Protein AF-A0A1Q7BBX5-F1 (afdb_monomer_lite)

Foldseek 3Di:
DDDQKDWDPDCVQKADPDPFKIKTKMKGFDQFDADPVQRDTDGDGDIDIDIFIWGQDPNDIDGPPDPPPPVCPLVNVLVVLVVCLVVDPDPVVNVSSVVSSVVSVVSD

Sequence (108 aa):
MTQGFVVAEQYRQWEVIDRLEVVIPVTFQVIGSVYLETPRFVREAATEEVRFRVKAVKNRWRIVEPMLPPHVGQQRMVNFVRESWVKETDPAKRDSLGALQDELRKAK

Radius of gyration: 17.54 Å; chains: 1; bounding box: 44×26×42 Å

Secondary structure (DSSP, 8-state):
---SEEE---GGGSEEEETTEEEEEEEEEEEEEEETTTTEEEEEEEEEEEEEEEEEETTEEEEEE--------HHHHHHHHHHHHHH---HHHHHHHHHHHHHHHH--

pLDDT: mean 75.12, std 9.66, range [38.25, 89.06]

Structure (mmCIF, N/CA/C/O backbone):
data_AF-A0A1Q7BBX5-F1
#
_entry.id   AF-A0A1Q7BBX5-F1
#
loop_
_atom_site.group_PDB
_atom_site.id
_atom_site.type_symbol
_atom_site.label_atom_id
_atom_site.label_alt_id
_atom_site.label_comp_id
_atom_site.label_asym_id
_atom_site.label_entity_id
_atom_site.label_seq_id
_atom_site.pdbx_PDB_ins_code
_atom_site.Cartn_x
_atom_site.Cartn_y
_atom_site.Cartn_z
_atom_site.occupancy
_atom_site.B_iso_or_equiv
_atom_site.auth_seq_id
_atom_site.auth_comp_id
_atom_site.auth_asym_id
_atom_site.auth_atom_id
_atom_site.pdbx_PDB_model_num
ATOM 1 N N . MET A 1 1 ? -16.155 0.411 -11.812 1.00 38.25 1 MET A N 1
ATOM 2 C CA . MET A 1 1 ? -14.986 0.855 -11.026 1.00 38.25 1 MET A CA 1
ATOM 3 C C . MET A 1 1 ? -14.795 -0.153 -9.909 1.00 38.25 1 MET A C 1
ATOM 5 O O . MET A 1 1 ? -15.444 -0.038 -8.881 1.00 38.25 1 MET A O 1
ATOM 9 N N . THR A 1 2 ? -14.021 -1.205 -10.144 1.00 46.91 2 THR A N 1
ATOM 10 C CA . THR A 1 2 ? -13.719 -2.211 -9.120 1.00 46.91 2 THR A CA 1
ATOM 11 C C . THR A 1 2 ? -12.599 -1.633 -8.262 1.00 46.91 2 THR A C 1
ATOM 13 O O . THR A 1 2 ? -11.507 -1.389 -8.771 1.00 46.91 2 THR A O 1
ATOM 16 N N . GLN A 1 3 ? -12.880 -1.296 -7.002 1.00 58.03 3 GLN A N 1
ATOM 17 C CA . GLN A 1 3 ? -11.819 -0.936 -6.061 1.00 58.03 3 GLN A CA 1
ATOM 18 C C . GLN A 1 3 ? -10.882 -2.147 -5.950 1.00 58.03 3 GLN A C 1
ATOM 20 O O . GLN A 1 3 ? -11.346 -3.252 -5.693 1.00 58.03 3 GLN A O 1
ATOM 25 N N . GLY A 1 4 ? -9.579 -1.960 -6.183 1.00 63.56 4 GLY A N 1
ATOM 26 C CA . GLY A 1 4 ? -8.561 -3.024 -6.115 1.00 63.56 4 GLY A CA 1
ATOM 27 C C . GLY A 1 4 ? -8.273 -3.525 -4.693 1.00 63.56 4 GLY A C 1
ATOM 28 O O . GLY A 1 4 ? -7.171 -3.980 -4.403 1.00 63.56 4 GLY A O 1
ATOM 29 N N . PHE A 1 5 ? -9.230 -3.373 -3.781 1.00 68.44 5 PHE A N 1
ATOM 30 C CA . PHE A 1 5 ? -9.169 -3.818 -2.400 1.00 68.44 5 PHE A CA 1
ATOM 31 C C . PHE A 1 5 ? -10.588 -4.018 -1.856 1.00 68.44 5 PHE A C 1
ATOM 33 O O . PHE A 1 5 ? -11.540 -3.387 -2.318 1.00 68.44 5 PHE A O 1
ATOM 40 N N . VAL A 1 6 ? -10.711 -4.881 -0.854 1.00 75.00 6 VAL A N 1
ATOM 41 C CA . VAL A 1 6 ? -11.941 -5.187 -0.127 1.00 75.00 6 VAL A CA 1
ATOM 42 C C . VAL A 1 6 ? -11.659 -5.019 1.360 1.00 75.00 6 VAL A C 1
ATOM 44 O O . VAL A 1 6 ? -10.768 -5.662 1.914 1.00 75.00 6 VAL A O 1
ATOM 47 N N . VAL A 1 7 ? -12.412 -4.138 2.012 1.00 73.94 7 VAL A N 1
ATOM 48 C CA . VAL A 1 7 ? -12.408 -4.016 3.473 1.00 73.94 7 VAL A CA 1
ATOM 49 C C . VAL A 1 7 ? -13.424 -5.010 4.016 1.00 73.94 7 VAL A C 1
ATOM 51 O O . VAL A 1 7 ? -14.545 -5.072 3.516 1.00 73.94 7 VAL A O 1
ATOM 54 N N . ALA A 1 8 ? -13.054 -5.780 5.036 1.00 73.38 8 ALA A N 1
ATOM 55 C CA . ALA A 1 8 ? -14.004 -6.648 5.716 1.00 73.38 8 ALA A CA 1
ATOM 56 C C . ALA A 1 8 ? -15.133 -5.807 6.340 1.00 73.38 8 ALA A C 1
ATOM 58 O O . ALA A 1 8 ? -14.919 -5.123 7.337 1.00 73.38 8 ALA A O 1
ATOM 59 N N . GLU A 1 9 ? -16.337 -5.835 5.764 1.00 65.50 9 GLU A N 1
ATOM 60 C CA . GLU A 1 9 ? -17.490 -5.071 6.276 1.00 65.50 9 GLU A CA 1
ATOM 61 C C . GLU A 1 9 ? -18.082 -5.681 7.552 1.00 65.50 9 GLU A C 1
ATOM 63 O O . GLU A 1 9 ? -18.773 -5.022 8.329 1.00 65.50 9 GLU A O 1
ATOM 68 N N . GLN A 1 10 ? -17.819 -6.965 7.787 1.00 71.50 10 GLN A N 1
ATOM 69 C CA . GLN A 1 10 ? -18.352 -7.683 8.931 1.00 71.50 10 GLN A CA 1
ATOM 70 C C . GLN A 1 10 ? -17.490 -7.380 10.155 1.00 71.50 10 GLN A C 1
ATOM 72 O O . GLN A 1 10 ? -16.398 -7.921 10.306 1.00 71.50 10 GLN A O 1
ATOM 77 N N . TYR A 1 11 ? -18.024 -6.588 11.087 1.00 60.34 11 TYR A N 1
ATOM 78 C CA . TYR A 1 11 ? -17.360 -6.229 12.351 1.00 60.34 11 TYR A CA 1
ATOM 79 C C . TYR A 1 11 ? -16.863 -7.430 13.179 1.00 60.34 11 TYR A C 1
ATOM 81 O O . TYR A 1 11 ? -16.008 -7.268 14.038 1.00 60.34 11 TYR A O 1
ATOM 89 N N . ARG A 1 12 ? -17.372 -8.645 12.927 1.00 63.00 12 ARG A N 1
ATOM 90 C CA . ARG A 1 12 ? -16.893 -9.891 13.559 1.00 63.00 12 ARG A CA 1
ATOM 91 C C . ARG A 1 12 ? -15.486 -10.303 13.125 1.00 63.00 12 ARG A C 1
ATOM 93 O O . ARG A 1 12 ? -14.865 -11.110 13.801 1.00 63.00 12 ARG A O 1
ATOM 100 N N . GLN A 1 13 ? -15.018 -9.791 11.992 1.00 68.38 13 GLN A N 1
ATOM 101 C CA . GLN A 1 13 ? -13.672 -10.029 11.476 1.00 68.38 13 GLN A CA 1
ATOM 102 C C . GLN A 1 13 ? -12.677 -8.984 11.999 1.00 68.38 13 GLN A C 1
ATOM 104 O O . GLN A 1 13 ? -11.484 -9.095 11.737 1.00 68.38 13 GLN A O 1
ATOM 109 N N . TRP A 1 14 ? -13.159 -7.963 12.718 1.00 82.25 14 TRP A N 1
ATOM 110 C CA . TRP A 1 14 ? -12.320 -6.933 13.315 1.00 82.25 14 TRP A CA 1
ATOM 111 C C . TRP A 1 14 ? -11.919 -7.367 14.716 1.00 82.25 14 TRP A C 1
ATOM 113 O O . TRP A 1 14 ? -12.746 -7.820 15.508 1.00 82.25 14 TRP A O 1
ATOM 123 N N . GLU A 1 15 ? -10.647 -7.190 15.036 1.00 83.69 15 GLU A N 1
ATOM 124 C CA . GLU A 1 15 ? -10.148 -7.433 16.381 1.00 83.69 15 GLU A CA 1
ATOM 125 C C . GLU A 1 15 ? -10.238 -6.124 17.167 1.00 83.69 15 GLU A C 1
ATOM 127 O O . GLU A 1 15 ? -9.550 -5.147 16.865 1.00 83.69 15 GLU A O 1
ATOM 132 N N . VAL A 1 16 ? -11.135 -6.071 18.150 1.00 84.44 16 VAL A N 1
ATOM 133 C CA . VAL A 1 16 ? -11.297 -4.895 19.013 1.00 84.44 16 VAL A CA 1
ATOM 134 C C . VAL A 1 16 ? -10.305 -5.005 20.164 1.00 84.44 16 VAL A C 1
ATOM 136 O O . VAL A 1 16 ? -10.469 -5.857 21.035 1.00 84.44 16 VAL A O 1
ATOM 139 N N . ILE A 1 17 ? -9.291 -4.140 20.168 1.00 84.69 17 ILE A N 1
ATOM 140 C CA . ILE A 1 17 ? -8.289 -4.086 21.240 1.00 84.69 17 ILE A CA 1
ATOM 141 C C . ILE A 1 17 ? -8.874 -3.323 22.432 1.00 84.69 17 ILE A C 1
ATOM 143 O O . ILE A 1 17 ? -8.870 -3.817 23.558 1.00 84.69 17 ILE A O 1
ATOM 147 N N . ASP A 1 18 ? -9.421 -2.129 22.184 1.00 85.56 18 ASP A N 1
ATOM 148 C CA . ASP A 1 18 ? -10.148 -1.340 23.178 1.00 85.56 18 ASP A CA 1
ATOM 149 C C . ASP A 1 18 ? -11.182 -0.403 22.515 1.00 85.56 18 ASP A C 1
ATOM 151 O O . ASP A 1 18 ? -11.458 -0.478 21.319 1.00 85.56 18 ASP A O 1
ATOM 155 N N . ARG A 1 19 ? -11.805 0.493 23.292 1.00 84.38 19 ARG A N 1
ATOM 156 C CA . ARG A 1 19 ? -12.844 1.419 22.789 1.00 84.38 19 ARG A CA 1
ATOM 157 C C . ARG A 1 19 ? -12.332 2.445 21.766 1.00 84.38 19 ARG A C 1
ATOM 159 O O . ARG A 1 19 ? -13.139 3.076 21.089 1.00 84.38 19 ARG A O 1
ATOM 166 N N . LEU A 1 20 ? -11.025 2.662 21.703 1.00 87.12 20 LEU A N 1
ATOM 167 C CA . LEU A 1 20 ? -10.334 3.641 20.870 1.00 87.12 20 LEU A CA 1
ATOM 168 C C . LEU A 1 20 ? -9.310 2.982 19.936 1.00 87.12 20 LEU A C 1
ATOM 170 O O . LEU A 1 20 ? -8.549 3.702 19.289 1.00 87.12 20 LEU A O 1
ATOM 174 N N . GLU A 1 21 ? -9.283 1.651 19.851 1.00 88.62 21 GLU A N 1
ATOM 175 C CA . GLU A 1 21 ? -8.273 0.906 19.114 1.00 88.62 21 GLU A CA 1
ATOM 176 C C . GLU A 1 21 ? -8.831 -0.396 18.523 1.00 88.62 21 GLU A C 1
ATOM 178 O O . GLU A 1 21 ? -9.404 -1.231 19.225 1.00 88.62 21 GLU A O 1
ATOM 183 N N . VAL A 1 22 ? -8.654 -0.577 17.214 1.00 89.06 22 VAL A N 1
ATOM 184 C CA . VAL A 1 22 ? -9.208 -1.708 16.459 1.00 89.06 22 VAL A CA 1
ATOM 185 C C . VAL A 1 22 ? -8.244 -2.161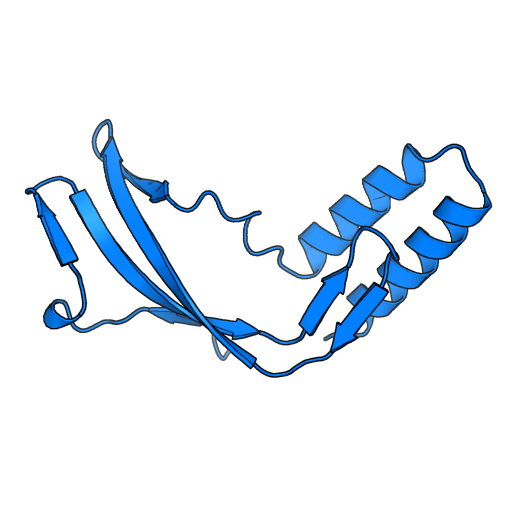 15.370 1.00 89.06 22 VAL A C 1
ATOM 187 O O . VAL A 1 22 ? -7.538 -1.340 14.784 1.00 89.06 22 VAL A O 1
ATOM 190 N N . VAL A 1 23 ? -8.228 -3.457 15.073 1.00 87.38 23 VAL A N 1
ATOM 191 C CA . VAL A 1 23 ? -7.519 -4.033 13.929 1.00 87.38 23 VAL A CA 1
ATOM 192 C C . VAL A 1 23 ? -8.528 -4.430 12.857 1.00 87.38 23 VAL A C 1
ATOM 194 O O . VAL A 1 23 ? -9.437 -5.222 13.102 1.00 87.38 23 VAL A O 1
ATOM 197 N N . ILE A 1 24 ? -8.356 -3.872 11.662 1.00 84.62 24 ILE A N 1
ATOM 198 C CA . ILE A 1 24 ? -9.243 -4.050 10.513 1.00 84.62 24 ILE A CA 1
ATOM 199 C C . ILE A 1 24 ? -8.490 -4.835 9.432 1.00 84.62 24 ILE A C 1
ATOM 201 O O . ILE A 1 24 ? -7.494 -4.323 8.909 1.00 84.62 24 ILE A O 1
ATOM 205 N N . PRO A 1 25 ? -8.928 -6.052 9.067 1.00 84.88 25 PRO A N 1
ATOM 206 C CA . PRO A 1 25 ? -8.359 -6.760 7.930 1.00 84.88 25 PRO A CA 1
ATOM 207 C C . PRO A 1 25 ? -8.844 -6.137 6.615 1.00 84.88 25 PRO A C 1
ATOM 209 O O . PRO A 1 25 ? -10.039 -5.897 6.408 1.00 84.88 25 PRO A O 1
ATOM 212 N N . VAL A 1 26 ? -7.899 -5.875 5.717 1.00 82.25 26 VAL A N 1
ATOM 213 C CA . VAL A 1 26 ? -8.148 -5.363 4.368 1.00 82.25 26 VAL A CA 1
ATOM 214 C C . VAL A 1 26 ? -7.440 -6.270 3.377 1.00 82.25 26 VAL A C 1
ATOM 216 O O . VAL A 1 26 ? -6.246 -6.522 3.490 1.00 82.25 26 VAL A O 1
ATOM 219 N N . THR A 1 27 ? -8.189 -6.762 2.400 1.00 83.38 27 THR A N 1
ATOM 220 C CA . THR A 1 27 ? -7.684 -7.637 1.345 1.00 83.38 27 THR A CA 1
ATOM 221 C C . THR A 1 27 ? -7.397 -6.815 0.093 1.00 83.38 27 THR A C 1
ATOM 223 O O . THR A 1 27 ? -8.296 -6.159 -0.426 1.00 83.38 27 THR A O 1
ATOM 226 N N . PHE A 1 28 ? -6.173 -6.848 -0.419 1.00 80.44 28 PHE A N 1
ATOM 227 C CA . PHE A 1 28 ? -5.766 -6.156 -1.641 1.00 80.44 28 PHE A CA 1
ATOM 228 C C . PHE A 1 28 ? -5.684 -7.116 -2.819 1.00 80.44 28 PHE A C 1
ATOM 230 O O . PHE A 1 28 ? -5.238 -8.254 -2.677 1.00 80.44 28 PHE A O 1
ATOM 237 N N . GLN A 1 29 ? -6.066 -6.624 -3.996 1.00 79.94 29 GLN A N 1
ATOM 238 C CA . GLN A 1 29 ? -5.713 -7.244 -5.266 1.00 79.94 29 GLN A CA 1
ATOM 239 C C . GLN A 1 29 ? -4.373 -6.664 -5.718 1.00 79.94 29 GLN A C 1
ATOM 241 O O . GLN A 1 29 ? -4.285 -5.510 -6.144 1.00 79.94 29 GLN A O 1
ATOM 246 N N . VAL A 1 30 ? -3.322 -7.462 -5.586 1.00 79.88 30 VAL A N 1
ATOM 247 C CA . VAL A 1 30 ? -1.963 -7.109 -5.982 1.00 79.88 30 VAL A CA 1
ATOM 248 C C . VAL A 1 30 ? -1.781 -7.476 -7.451 1.00 79.88 30 VAL A C 1
ATOM 250 O O . VAL A 1 30 ? -2.088 -8.589 -7.866 1.00 79.88 30 VAL A O 1
ATOM 253 N N . ILE A 1 31 ? -1.309 -6.516 -8.248 1.00 75.94 31 ILE A N 1
ATOM 254 C CA . ILE A 1 31 ? -1.048 -6.689 -9.690 1.00 75.94 31 ILE A CA 1
ATOM 255 C C . ILE A 1 31 ? 0.426 -7.005 -9.996 1.00 75.94 31 ILE A C 1
ATOM 257 O O . ILE A 1 31 ? 0.779 -7.331 -11.133 1.00 75.94 31 ILE A O 1
ATOM 261 N N . GLY A 1 32 ? 1.296 -6.861 -8.998 1.00 78.38 32 GLY A N 1
ATOM 262 C CA . GLY A 1 32 ? 2.720 -7.143 -9.088 1.00 78.38 32 GLY A CA 1
ATOM 263 C C . GLY A 1 32 ? 3.538 -6.474 -7.991 1.00 78.38 32 GLY A C 1
ATOM 264 O O . GLY A 1 32 ? 3.028 -5.660 -7.219 1.00 78.38 32 GLY A O 1
ATOM 265 N N . SER A 1 33 ? 4.827 -6.796 -7.978 1.00 76.31 33 SER A N 1
ATOM 266 C CA . SER A 1 33 ? 5.800 -6.387 -6.965 1.00 76.31 33 SER A CA 1
ATOM 267 C C . SER A 1 33 ? 6.917 -5.555 -7.592 1.00 76.31 33 SER A C 1
ATOM 269 O O . SER A 1 33 ? 7.364 -5.828 -8.707 1.00 76.31 33 SER A O 1
ATOM 271 N N . VAL A 1 34 ? 7.384 -4.531 -6.874 1.00 72.06 34 VAL A N 1
ATOM 272 C CA . VAL A 1 34 ? 8.542 -3.718 -7.277 1.00 72.06 34 VAL A CA 1
ATOM 273 C C . VAL A 1 34 ? 9.751 -4.129 -6.446 1.00 72.06 34 VAL A C 1
ATOM 275 O O . VAL A 1 34 ? 9.735 -4.003 -5.224 1.00 72.06 34 VAL A O 1
ATOM 278 N N . TYR A 1 35 ? 10.821 -4.550 -7.114 1.00 74.06 35 TYR A N 1
ATOM 279 C CA . TYR A 1 35 ? 12.110 -4.833 -6.492 1.00 74.06 35 TYR A CA 1
ATOM 280 C C . TYR A 1 35 ? 13.027 -3.624 -6.670 1.00 74.06 35 TYR A C 1
ATOM 282 O O . TYR A 1 35 ? 13.572 -3.398 -7.750 1.00 74.06 35 TYR A O 1
ATOM 290 N N . LEU A 1 36 ? 13.183 -2.833 -5.605 1.00 63.78 36 LEU A N 1
ATOM 291 C CA . LEU A 1 36 ? 13.985 -1.601 -5.619 1.00 63.78 36 LEU A CA 1
ATOM 292 C C . LEU A 1 36 ? 15.493 -1.860 -5.758 1.00 63.78 36 LEU A C 1
ATOM 294 O O . LEU A 1 36 ? 16.213 -0.989 -6.231 1.00 63.78 36 LEU A O 1
ATOM 298 N N . GLU A 1 37 ? 15.966 -3.045 -5.368 1.00 69.00 37 GLU A N 1
ATOM 299 C CA . GLU A 1 37 ? 17.374 -3.445 -5.500 1.00 69.00 37 GLU A CA 1
ATOM 300 C C . GLU A 1 37 ? 17.775 -3.714 -6.958 1.00 69.00 37 GLU A C 1
ATOM 302 O O . GLU A 1 37 ? 18.923 -3.500 -7.340 1.00 69.00 37 GLU A O 1
ATOM 307 N N . THR A 1 38 ? 16.823 -4.167 -7.781 1.00 67.62 38 THR A N 1
ATOM 308 C CA . THR A 1 38 ? 17.030 -4.540 -9.194 1.00 67.62 38 THR A CA 1
ATOM 309 C C . THR A 1 38 ? 16.195 -3.694 -10.165 1.00 67.62 38 THR A C 1
ATOM 311 O O . THR A 1 38 ? 15.975 -4.108 -11.301 1.00 67.62 38 THR A O 1
ATOM 314 N N . PRO A 1 39 ? 15.820 -2.470 -9.750 1.00 71.69 39 PRO A N 1
ATOM 315 C CA . PRO A 1 39 ? 14.719 -1.643 -10.276 1.00 71.69 39 PRO A CA 1
ATOM 316 C C . PRO A 1 39 ? 13.782 -2.343 -11.272 1.00 71.69 39 PRO A C 1
ATOM 318 O O . PRO A 1 39 ? 13.676 -1.945 -12.429 1.00 71.69 39 PRO A O 1
ATOM 321 N N . ARG A 1 40 ? 13.093 -3.400 -10.831 1.00 71.38 40 ARG A N 1
ATOM 322 C CA . ARG A 1 40 ? 12.228 -4.213 -11.699 1.00 71.38 40 ARG A CA 1
ATOM 323 C C . ARG A 1 40 ? 10.808 -4.270 -11.165 1.00 71.38 40 ARG A C 1
ATOM 325 O O . ARG A 1 40 ? 10.611 -4.462 -9.964 1.00 71.38 40 ARG A O 1
ATOM 332 N N . PHE A 1 41 ? 9.826 -4.174 -12.058 1.00 75.44 41 PHE A N 1
ATOM 333 C CA . PHE A 1 41 ? 8.444 -4.518 -11.752 1.00 75.44 41 PHE A CA 1
ATOM 334 C C . PHE A 1 41 ? 8.120 -5.921 -12.273 1.00 75.44 41 PHE A C 1
ATOM 336 O O . PHE A 1 41 ? 8.207 -6.204 -13.467 1.00 75.44 41 PHE A O 1
ATOM 343 N N . VAL A 1 42 ? 7.724 -6.817 -11.374 1.00 79.38 42 VAL A N 1
ATOM 344 C CA . VAL A 1 42 ? 7.301 -8.176 -11.719 1.00 79.38 42 VAL A CA 1
ATOM 345 C C . VAL A 1 42 ? 5.789 -8.247 -11.586 1.00 79.38 42 VAL A C 1
ATOM 347 O O . VAL A 1 42 ? 5.253 -8.050 -10.499 1.00 79.38 42 VAL A O 1
ATOM 350 N N . ARG A 1 43 ? 5.092 -8.512 -12.696 1.00 78.19 43 ARG A N 1
ATOM 351 C CA . ARG A 1 43 ? 3.642 -8.738 -12.675 1.00 78.19 43 ARG A CA 1
ATOM 352 C C . ARG A 1 43 ? 3.347 -10.062 -11.992 1.00 78.19 43 ARG A C 1
ATOM 354 O O . ARG A 1 43 ? 3.789 -11.107 -12.459 1.00 78.19 43 ARG A O 1
ATOM 361 N N . GLU A 1 44 ? 2.552 -9.999 -10.942 1.00 77.75 44 GLU A N 1
ATOM 362 C CA . GLU A 1 44 ? 2.103 -11.158 -10.191 1.00 77.75 44 GLU A CA 1
ATOM 363 C C . GLU A 1 44 ? 0.718 -10.839 -9.643 1.00 77.75 44 GLU A C 1
ATOM 365 O O . GLU A 1 44 ? 0.550 -9.909 -8.854 1.00 77.75 44 GLU A O 1
ATOM 370 N N . ALA A 1 45 ? -0.286 -11.563 -10.133 1.00 76.69 45 ALA A N 1
ATOM 371 C CA . ALA A 1 45 ? -1.648 -11.420 -9.652 1.00 76.69 45 ALA A CA 1
ATOM 372 C C . ALA A 1 45 ? -1.777 -12.212 -8.350 1.00 76.69 45 ALA A C 1
ATOM 374 O O . ALA A 1 45 ? -1.795 -13.442 -8.372 1.00 76.69 45 ALA A O 1
ATOM 375 N N . ALA A 1 46 ? -1.855 -11.501 -7.233 1.00 80.00 46 ALA A N 1
ATOM 376 C CA . ALA A 1 46 ? -1.959 -12.097 -5.912 1.00 80.00 46 ALA A CA 1
ATOM 377 C C . ALA A 1 46 ? -3.019 -11.386 -5.073 1.00 80.00 46 ALA A C 1
ATOM 379 O O . ALA A 1 46 ? -3.428 -10.257 -5.353 1.00 80.00 46 ALA A O 1
ATOM 380 N N . THR A 1 47 ? -3.456 -12.066 -4.021 1.00 81.44 47 THR A N 1
ATOM 381 C CA . THR A 1 47 ? -4.336 -11.489 -3.012 1.00 81.44 47 THR A CA 1
ATOM 382 C C . THR A 1 47 ? -3.555 -11.391 -1.713 1.00 81.44 47 THR A C 1
ATOM 384 O O . THR A 1 47 ? -3.016 -12.394 -1.252 1.00 81.44 47 THR A O 1
ATOM 387 N N . GLU A 1 48 ? -3.501 -10.203 -1.119 1.00 82.12 48 GLU A N 1
ATOM 388 C CA . GLU A 1 48 ? -2.758 -9.966 0.120 1.00 82.12 48 GLU A CA 1
ATOM 389 C C . GLU A 1 48 ? -3.698 -9.416 1.194 1.00 82.12 48 GLU A C 1
ATOM 391 O O . GLU A 1 48 ? -4.339 -8.384 0.995 1.00 82.12 48 GLU A O 1
ATOM 396 N N . GLU A 1 49 ? -3.810 -10.105 2.332 1.00 83.50 49 GLU A N 1
ATOM 397 C CA . GLU A 1 49 ? -4.515 -9.580 3.504 1.00 83.50 49 GLU A CA 1
ATOM 398 C C . GLU A 1 49 ? -3.533 -8.798 4.373 1.00 83.50 49 GLU A C 1
ATOM 400 O O . GLU A 1 49 ? -2.542 -9.342 4.858 1.00 83.50 49 GLU A O 1
ATOM 405 N N . VAL A 1 50 ? -3.848 -7.529 4.623 1.00 82.94 50 VAL A N 1
ATOM 406 C CA . VAL A 1 50 ? -3.098 -6.687 5.548 1.00 82.94 50 VAL A CA 1
ATOM 407 C C . VAL A 1 50 ? -4.010 -6.227 6.673 1.00 82.94 50 VAL A C 1
ATOM 409 O O . VAL A 1 50 ? -5.139 -5.785 6.457 1.00 82.94 50 VAL A O 1
ATOM 412 N N . ARG A 1 51 ? -3.508 -6.324 7.902 1.00 83.75 51 ARG A N 1
ATOM 413 C CA . ARG A 1 51 ? -4.245 -5.969 9.115 1.00 83.75 51 ARG A CA 1
ATOM 414 C C . ARG A 1 51 ? -3.861 -4.574 9.578 1.00 83.75 51 ARG A C 1
ATOM 416 O O . ARG A 1 51 ? -2.744 -4.366 10.036 1.00 83.75 51 ARG A O 1
ATOM 423 N N . PHE A 1 52 ? -4.789 -3.629 9.480 1.00 84.75 52 PHE A N 1
ATOM 424 C CA . PHE A 1 52 ? -4.578 -2.243 9.883 1.00 84.75 52 PHE A CA 1
ATOM 425 C C . PHE A 1 52 ? -5.005 -2.029 11.321 1.00 84.75 52 PHE A C 1
ATOM 427 O O . PHE A 1 52 ? -6.193 -2.051 11.632 1.00 84.75 52 PHE A O 1
ATOM 434 N N . ARG A 1 53 ? -4.043 -1.737 12.185 1.00 85.69 53 ARG A N 1
ATOM 435 C CA . ARG A 1 53 ? -4.279 -1.216 13.521 1.00 85.69 53 ARG A CA 1
ATOM 436 C C . ARG A 1 53 ? -4.602 0.267 13.430 1.00 85.69 53 ARG A C 1
ATOM 438 O O . ARG A 1 53 ? -3.783 1.073 12.985 1.00 85.69 53 ARG A O 1
ATOM 445 N N . VAL A 1 54 ? -5.792 0.637 13.873 1.00 87.56 54 VAL A N 1
ATOM 446 C CA . VAL A 1 54 ? -6.310 2.000 13.826 1.00 87.56 54 VAL A CA 1
ATOM 447 C C . VAL A 1 54 ? -6.609 2.465 15.244 1.00 87.56 54 VAL A C 1
ATOM 449 O O . VAL A 1 54 ? -7.247 1.751 16.012 1.00 87.56 54 VAL A O 1
ATOM 452 N N . LYS A 1 55 ? -6.166 3.677 15.585 1.00 87.00 55 LYS A N 1
ATOM 453 C CA . LYS A 1 55 ? -6.360 4.287 16.903 1.00 87.00 55 LYS A CA 1
ATOM 454 C C . LYS A 1 55 ? -7.008 5.659 16.798 1.00 87.00 55 LYS A C 1
ATOM 456 O O . LYS A 1 55 ? -6.676 6.450 15.910 1.00 87.00 55 LYS A O 1
ATOM 461 N N . ALA A 1 56 ? -7.907 5.972 17.721 1.00 85.62 56 ALA A N 1
ATOM 462 C CA . ALA A 1 56 ? -8.496 7.296 17.839 1.00 85.62 56 ALA A CA 1
ATOM 463 C C . ALA A 1 56 ? -7.492 8.283 18.464 1.00 85.62 56 ALA A C 1
ATOM 465 O O . ALA A 1 56 ? -7.078 8.150 19.614 1.00 85.62 56 ALA A O 1
ATOM 466 N N . VAL A 1 57 ? -7.114 9.314 17.706 1.00 83.25 57 VAL A N 1
ATOM 467 C CA . VAL A 1 57 ? -6.207 10.389 18.126 1.00 83.25 57 VAL A CA 1
ATOM 468 C C . VAL A 1 57 ? -6.864 11.734 17.840 1.00 83.25 57 VAL A C 1
ATOM 470 O O . VAL A 1 57 ? -7.156 12.053 16.687 1.00 83.25 57 VAL A O 1
ATOM 473 N N . LYS A 1 58 ? -7.064 12.556 18.881 1.00 74.69 58 LYS A N 1
ATOM 474 C CA . LYS A 1 58 ? -7.621 13.922 18.773 1.00 74.69 58 LYS A CA 1
ATOM 475 C C . LYS A 1 58 ? -8.895 13.974 17.904 1.00 74.69 58 LYS A C 1
ATOM 477 O O . LYS A 1 58 ? -8.992 14.776 16.978 1.00 74.69 58 LYS A O 1
ATOM 482 N N . ASN A 1 59 ? -9.848 13.086 18.201 1.00 80.25 59 ASN A N 1
ATOM 483 C CA . ASN A 1 59 ? -11.152 12.968 17.534 1.00 80.25 59 ASN A CA 1
ATOM 484 C C . ASN A 1 59 ? -11.131 12.453 16.076 1.00 80.25 59 ASN A C 1
ATOM 486 O O . ASN A 1 59 ? -12.095 12.643 15.338 1.00 80.25 59 ASN A O 1
ATOM 490 N N . ARG A 1 60 ? -10.040 11.815 15.631 1.00 81.25 60 ARG A N 1
ATOM 491 C CA . ARG A 1 60 ? -9.962 11.134 14.327 1.00 81.25 60 ARG A CA 1
ATOM 492 C C . ARG A 1 60 ? -9.353 9.748 14.486 1.00 81.25 60 ARG A C 1
ATOM 494 O O . ARG A 1 60 ? -8.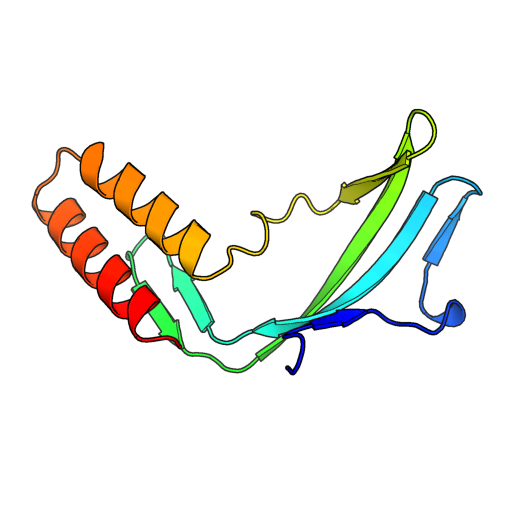400 9.586 15.240 1.00 81.25 60 ARG A O 1
ATOM 501 N N . TRP A 1 61 ? -9.853 8.777 13.736 1.00 81.81 61 TRP A N 1
ATOM 502 C CA . TRP A 1 61 ? -9.209 7.473 13.607 1.00 81.81 61 TRP A CA 1
ATOM 503 C C . TRP A 1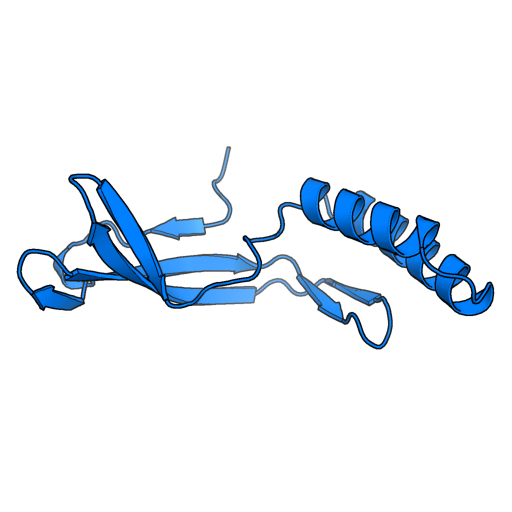 61 ? -7.996 7.587 12.682 1.00 81.81 61 TRP A C 1
ATOM 505 O O . TRP A 1 61 ? -8.070 8.214 11.623 1.00 81.81 61 TRP A O 1
ATOM 515 N N . ARG A 1 62 ? -6.859 7.035 13.102 1.00 81.62 62 ARG A N 1
ATOM 516 C CA . ARG A 1 62 ? -5.609 7.026 12.337 1.00 81.62 62 ARG A CA 1
ATOM 517 C C . ARG A 1 62 ? -5.027 5.624 12.310 1.00 81.62 62 ARG A C 1
ATOM 519 O O . ARG A 1 62 ? -5.021 4.958 13.339 1.00 81.62 62 ARG A O 1
ATOM 526 N N . ILE A 1 63 ? -4.507 5.211 11.159 1.00 82.19 63 ILE A N 1
ATOM 527 C CA . ILE A 1 63 ? -3.708 3.989 11.039 1.00 82.19 63 ILE A CA 1
ATOM 528 C C . ILE A 1 63 ? -2.411 4.201 11.826 1.00 82.19 63 ILE A C 1
ATOM 530 O O . ILE A 1 63 ? -1.697 5.174 11.583 1.00 82.19 63 ILE A O 1
ATOM 534 N N . VAL A 1 64 ? -2.148 3.317 12.782 1.00 83.81 64 VAL A N 1
ATOM 535 C CA . VAL A 1 64 ? -0.922 3.287 13.587 1.00 83.81 64 VAL A CA 1
ATOM 536 C C . VAL A 1 64 ? 0.047 2.266 13.003 1.00 83.81 64 VAL A C 1
ATOM 538 O O . VAL A 1 64 ? 1.224 2.572 12.850 1.00 83.81 64 VAL A O 1
ATOM 541 N N . GLU A 1 65 ? -0.452 1.088 12.617 1.00 74.62 65 GLU A N 1
ATOM 542 C CA . GLU A 1 65 ? 0.344 -0.009 12.059 1.00 74.62 65 GLU A CA 1
ATOM 543 C C . GLU A 1 65 ? -0.471 -0.817 11.034 1.00 74.62 65 GLU A C 1
ATOM 545 O O . GLU A 1 65 ? -1.695 -0.862 11.132 1.00 74.62 65 GLU A O 1
ATOM 550 N N . PRO A 1 66 ? 0.185 -1.497 10.085 1.00 69.56 66 PRO A N 1
ATOM 551 C CA . PRO A 1 66 ? 1.536 -1.203 9.630 1.00 69.56 66 PRO A CA 1
ATOM 552 C C . PRO A 1 66 ? 1.588 0.185 8.970 1.00 69.56 66 PRO A C 1
ATOM 554 O O . PRO A 1 66 ? 0.659 0.597 8.272 1.00 69.56 66 PRO A O 1
ATOM 557 N N . MET A 1 67 ? 2.696 0.913 9.154 1.00 62.91 67 MET A N 1
ATOM 558 C CA . MET A 1 67 ? 3.045 2.006 8.240 1.00 62.91 67 MET A CA 1
ATOM 559 C C . MET A 1 67 ? 3.489 1.379 6.921 1.00 62.91 67 MET A C 1
ATOM 561 O O . MET A 1 67 ? 4.678 1.234 6.646 1.00 62.91 67 MET A O 1
ATOM 565 N N . LEU A 1 68 ? 2.517 0.957 6.119 1.00 56.56 68 LEU A N 1
ATOM 566 C CA . LEU A 1 68 ? 2.795 0.504 4.768 1.00 56.56 68 LEU A CA 1
ATOM 567 C C . LEU A 1 68 ? 3.338 1.696 3.981 1.00 56.56 68 LEU A C 1
ATOM 569 O O . LEU A 1 68 ? 2.797 2.805 4.116 1.00 56.56 68 LEU A O 1
ATOM 573 N N . PRO A 1 69 ? 4.361 1.494 3.127 1.00 49.78 69 PRO A N 1
ATOM 574 C CA . PRO A 1 69 ? 4.625 2.430 2.048 1.00 49.78 69 PRO A CA 1
ATOM 575 C C . PRO A 1 69 ? 3.271 2.675 1.383 1.00 49.78 69 PRO A C 1
ATOM 577 O O . PRO A 1 69 ? 2.599 1.700 1.043 1.00 49.78 69 PRO A O 1
ATOM 580 N N . PRO A 1 70 ? 2.801 3.932 1.321 1.00 49.97 70 PRO A N 1
ATOM 581 C CA . PRO A 1 70 ? 1.399 4.240 1.063 1.00 49.97 70 PRO A CA 1
ATOM 582 C C . PRO A 1 70 ? 1.015 3.525 -0.214 1.00 49.97 70 PRO A C 1
ATOM 584 O O . PRO A 1 70 ? 1.579 3.966 -1.203 1.00 49.97 70 PRO A O 1
ATOM 587 N N . HIS A 1 71 ? 0.181 2.462 -0.178 1.00 53.81 71 HIS A N 1
ATOM 588 C CA . HIS A 1 71 ? -0.102 1.562 -1.315 1.00 53.81 71 HIS A CA 1
ATOM 589 C C . HIS A 1 71 ? 0.091 2.327 -2.597 1.00 53.81 71 HIS A C 1
ATOM 591 O O . HIS A 1 71 ? -0.709 3.223 -2.894 1.00 53.81 71 HIS A O 1
ATOM 597 N N . VAL A 1 72 ? 1.273 2.157 -3.192 1.00 57.56 72 VAL A N 1
ATOM 598 C CA . VAL A 1 72 ? 1.813 3.232 -4.011 1.00 57.56 72 VAL A CA 1
ATOM 599 C C . VAL A 1 72 ? 1.057 3.130 -5.310 1.00 57.56 72 VAL A C 1
ATOM 601 O O . VAL A 1 72 ? 1.434 2.371 -6.195 1.00 57.56 72 VAL A O 1
ATOM 604 N N . GLY A 1 73 ? -0.070 3.848 -5.385 1.00 60.44 73 GLY A N 1
ATOM 605 C CA . GLY A 1 73 ? -0.877 3.912 -6.586 1.00 60.44 73 GLY A CA 1
ATOM 606 C C . GLY A 1 73 ? 0.086 4.197 -7.720 1.00 60.44 73 GLY A C 1
ATOM 607 O O . GLY A 1 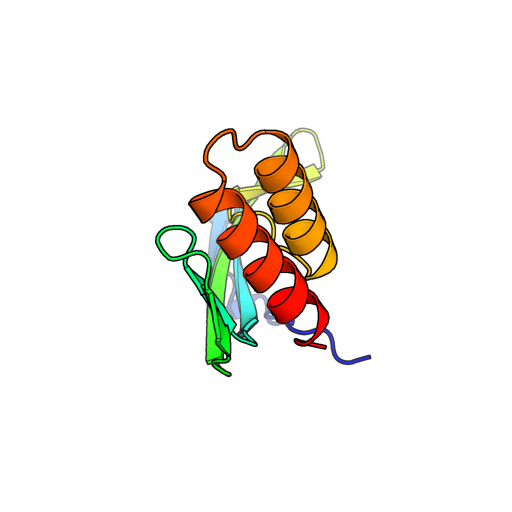73 ? 1.001 5.000 -7.536 1.00 60.44 73 GLY A O 1
ATOM 608 N N . GLN A 1 74 ? -0.071 3.506 -8.843 1.00 65.38 74 GLN A N 1
ATOM 609 C CA . GLN A 1 74 ? 0.868 3.506 -9.967 1.00 65.38 74 GLN A CA 1
ATOM 610 C C . GLN A 1 74 ? 1.496 4.893 -10.223 1.00 65.38 74 GLN A C 1
ATOM 612 O O . GLN A 1 74 ? 2.710 5.021 -10.353 1.00 65.38 74 GLN A O 1
ATOM 617 N N . GLN A 1 75 ? 0.689 5.960 -10.153 1.00 67.44 75 GLN A N 1
ATOM 618 C CA . GLN A 1 75 ? 1.126 7.355 -10.259 1.00 67.44 75 GLN A CA 1
ATOM 619 C C . GLN A 1 7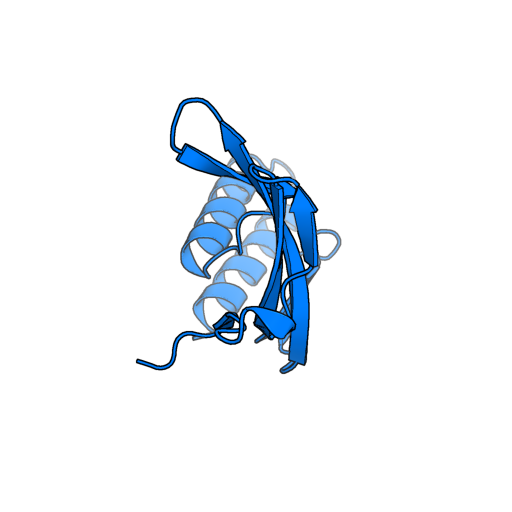5 ? 2.131 7.821 -9.186 1.00 67.44 75 GLN A C 1
ATOM 621 O O . GLN A 1 75 ? 3.101 8.502 -9.508 1.00 67.44 75 GLN A O 1
ATOM 626 N N . ARG A 1 76 ? 1.923 7.485 -7.908 1.00 68.19 76 ARG A N 1
ATOM 627 C CA . ARG A 1 76 ? 2.885 7.774 -6.835 1.00 68.19 76 ARG A CA 1
ATOM 628 C C . ARG A 1 76 ? 4.194 7.013 -7.043 1.00 68.19 76 ARG A C 1
ATOM 630 O O . ARG A 1 76 ? 5.241 7.571 -6.739 1.00 68.19 76 ARG A O 1
ATOM 637 N N . MET A 1 77 ? 4.149 5.801 -7.602 1.00 70.56 77 MET A N 1
ATOM 638 C CA . MET A 1 77 ? 5.359 5.008 -7.839 1.00 70.56 77 MET A CA 1
ATOM 639 C C . MET A 1 77 ? 6.147 5.611 -8.998 1.00 70.56 77 MET A C 1
ATOM 641 O O . MET A 1 77 ? 7.349 5.820 -8.892 1.00 70.56 77 MET A O 1
ATOM 645 N N . VAL A 1 78 ? 5.448 6.020 -10.059 1.00 71.81 78 VAL A N 1
ATOM 646 C CA . VAL A 1 78 ? 6.027 6.792 -11.166 1.00 71.81 78 VAL A CA 1
ATOM 647 C C . VAL A 1 78 ? 6.660 8.096 -10.669 1.00 71.81 78 VAL A C 1
ATOM 649 O O . VAL A 1 78 ? 7.738 8.460 -11.139 1.00 71.81 78 VAL A O 1
ATOM 652 N N . ASN A 1 79 ? 6.028 8.797 -9.723 1.00 74.38 79 ASN A N 1
ATOM 653 C CA . ASN A 1 79 ? 6.592 10.017 -9.139 1.00 74.38 79 ASN A CA 1
ATOM 654 C C . ASN A 1 79 ? 7.849 9.724 -8.306 1.00 74.38 79 ASN A C 1
ATOM 656 O O . ASN A 1 79 ? 8.847 10.416 -8.474 1.00 74.38 79 ASN A O 1
ATOM 660 N N . PHE A 1 80 ? 7.830 8.679 -7.475 1.00 73.25 80 PHE A N 1
ATOM 661 C CA . PHE A 1 80 ? 8.992 8.260 -6.689 1.00 73.25 80 PHE A CA 1
ATOM 662 C C . PHE A 1 80 ? 10.178 7.880 -7.585 1.00 73.25 80 PHE A C 1
ATOM 664 O O . PHE A 1 80 ? 11.279 8.389 -7.400 1.00 73.25 80 PHE A O 1
ATOM 671 N N . VAL A 1 81 ? 9.946 7.058 -8.614 1.00 75.56 81 VAL A N 1
ATOM 672 C CA . VAL A 1 81 ? 10.981 6.671 -9.585 1.00 75.56 81 VAL A CA 1
ATOM 673 C C . VAL A 1 81 ? 11.531 7.894 -10.319 1.00 75.56 81 VAL A C 1
ATOM 675 O O . VAL A 1 81 ? 12.741 8.008 -10.490 1.00 75.56 81 VAL A O 1
ATOM 678 N N . ARG A 1 82 ? 10.673 8.855 -10.688 1.00 77.69 82 ARG A N 1
ATOM 679 C CA . ARG A 1 82 ? 11.101 10.119 -11.306 1.00 77.69 82 ARG A CA 1
ATOM 680 C C . ARG A 1 82 ? 11.981 10.950 -10.370 1.00 77.69 82 ARG A C 1
ATOM 682 O O . ARG A 1 82 ? 12.983 11.495 -10.821 1.00 77.69 82 ARG A O 1
ATOM 689 N N . GLU A 1 83 ? 11.624 11.065 -9.094 1.00 78.69 83 GLU A N 1
ATOM 690 C CA . GLU A 1 83 ? 12.437 11.782 -8.105 1.00 78.69 83 GLU A CA 1
ATOM 691 C C . GLU A 1 83 ? 13.793 11.105 -7.879 1.00 78.69 83 GLU A C 1
ATOM 693 O O . GLU A 1 83 ? 14.816 11.791 -7.842 1.00 78.69 83 GLU A O 1
ATOM 698 N N . SER A 1 84 ? 13.819 9.773 -7.789 1.00 77.38 84 SER A N 1
ATOM 699 C CA . SER A 1 84 ? 15.059 8.998 -7.684 1.00 77.38 84 SER A CA 1
ATOM 700 C C . SER A 1 84 ? 15.923 9.133 -8.939 1.00 77.38 84 SER A C 1
ATOM 702 O O . SER A 1 84 ? 17.127 9.322 -8.826 1.00 77.38 84 SER A O 1
ATOM 704 N N . TRP A 1 85 ? 15.324 9.148 -10.134 1.00 78.31 85 TRP A N 1
ATOM 705 C CA . TRP A 1 85 ? 16.041 9.332 -11.401 1.00 78.31 85 TRP A CA 1
ATOM 706 C C . TRP A 1 85 ? 16.717 10.705 -11.525 1.00 78.31 85 TRP A C 1
ATOM 708 O O . TRP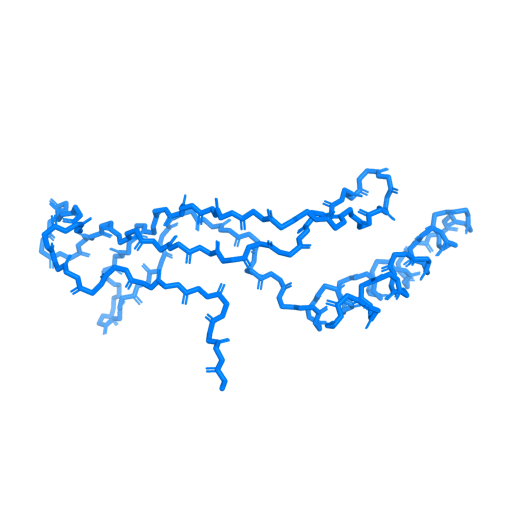 A 1 85 ? 17.768 10.825 -12.154 1.00 78.31 85 TRP A O 1
ATOM 718 N N . VAL A 1 86 ? 16.116 11.751 -10.943 1.00 79.69 86 VAL A N 1
ATOM 719 C CA . VAL A 1 86 ? 16.689 13.110 -10.914 1.00 79.69 86 VAL A CA 1
ATOM 720 C C . VAL A 1 86 ? 17.856 13.211 -9.929 1.00 79.69 86 VAL A C 1
ATOM 722 O O . VAL A 1 86 ? 18.786 13.974 -10.175 1.00 79.69 86 VAL A O 1
ATOM 725 N N . LYS A 1 87 ? 17.801 12.468 -8.819 1.00 78.25 87 LYS A N 1
ATOM 726 C CA . LYS A 1 87 ? 18.821 12.485 -7.758 1.00 78.25 87 LYS A CA 1
ATOM 727 C C . LYS A 1 87 ? 19.975 11.510 -8.003 1.00 78.25 87 LYS A C 1
ATOM 729 O O . LYS A 1 87 ? 21.010 11.653 -7.364 1.00 78.25 87 LYS A O 1
ATOM 734 N N . GLU A 1 88 ? 19.786 10.524 -8.875 1.00 78.81 88 GLU A N 1
ATOM 735 C CA . GLU A 1 88 ? 20.790 9.510 -9.183 1.00 78.81 88 GLU A CA 1
ATOM 736 C C . GLU A 1 88 ? 21.899 10.079 -10.078 1.00 78.81 88 GLU A C 1
ATOM 738 O O . GLU A 1 88 ? 21.642 10.717 -11.103 1.00 78.81 88 GLU A O 1
ATOM 743 N N . THR A 1 89 ? 23.142 9.829 -9.678 1.00 77.94 89 THR A N 1
ATOM 744 C CA . THR A 1 89 ? 24.355 10.344 -10.328 1.00 77.94 89 THR A CA 1
ATOM 745 C C . THR A 1 89 ? 25.009 9.273 -11.202 1.00 77.94 89 THR A C 1
ATOM 747 O O . THR A 1 89 ? 25.746 9.607 -12.128 1.00 77.94 89 THR A O 1
ATOM 750 N N . ASP A 1 90 ? 24.725 7.994 -10.935 1.00 83.50 90 ASP A N 1
ATOM 751 C CA . ASP A 1 90 ? 25.215 6.856 -11.712 1.00 83.50 90 ASP A CA 1
ATOM 752 C C . ASP A 1 90 ? 24.370 6.655 -12.991 1.00 83.50 90 ASP A C 1
ATOM 754 O O . ASP A 1 90 ? 23.175 6.342 -12.902 1.00 83.50 90 ASP A O 1
ATOM 758 N N . PRO A 1 91 ? 24.956 6.805 -14.195 1.00 79.50 91 PRO A N 1
ATOM 759 C CA . PRO A 1 91 ? 24.225 6.671 -15.453 1.00 79.50 91 PRO A CA 1
ATOM 760 C C . PRO A 1 91 ? 23.591 5.284 -15.645 1.00 79.50 91 PRO A C 1
ATOM 762 O O . PRO A 1 91 ? 22.468 5.206 -16.137 1.00 79.50 91 PRO A O 1
ATOM 765 N N . ALA A 1 92 ? 24.222 4.200 -15.179 1.00 76.62 92 ALA A N 1
ATOM 766 C CA . ALA A 1 92 ? 23.669 2.849 -15.326 1.00 76.62 92 ALA A CA 1
ATOM 767 C C . ALA A 1 92 ? 22.409 2.641 -14.463 1.00 76.62 92 ALA A C 1
ATOM 769 O O . ALA A 1 92 ? 21.446 1.972 -14.861 1.00 76.62 92 ALA A O 1
ATOM 770 N N . LYS A 1 93 ? 22.380 3.259 -13.278 1.00 73.12 93 LYS A N 1
ATOM 771 C CA . LYS A 1 93 ? 21.202 3.251 -12.401 1.00 73.12 93 LYS A CA 1
ATOM 772 C C . LYS A 1 93 ? 20.095 4.160 -12.921 1.00 73.12 93 LYS A C 1
ATOM 774 O O . LYS A 1 93 ? 18.925 3.796 -12.810 1.00 73.12 93 LYS A O 1
ATOM 779 N N . ARG A 1 94 ? 20.434 5.295 -13.545 1.00 80.31 94 ARG A N 1
ATOM 780 C CA . ARG A 1 94 ? 19.446 6.157 -14.218 1.00 80.31 94 ARG A CA 1
ATOM 781 C C . ARG A 1 94 ? 18.742 5.432 -15.359 1.00 80.31 94 ARG A C 1
ATOM 783 O O . ARG A 1 94 ? 17.521 5.529 -15.453 1.00 80.31 94 ARG A O 1
ATOM 790 N N . ASP A 1 95 ? 19.468 4.672 -16.171 1.00 79.62 95 ASP A N 1
ATOM 791 C CA . ASP A 1 95 ? 18.862 3.894 -17.258 1.00 79.62 95 ASP A CA 1
ATOM 792 C C . ASP A 1 95 ? 17.905 2.823 -16.715 1.00 79.62 95 ASP A C 1
ATOM 794 O O . ASP A 1 95 ? 16.776 2.678 -17.192 1.00 79.62 95 ASP A O 1
ATOM 798 N N . SER A 1 96 ? 18.306 2.146 -15.636 1.00 73.19 96 SER A N 1
ATOM 799 C CA . SER A 1 96 ? 17.473 1.143 -14.962 1.00 73.19 96 SER A CA 1
ATOM 800 C C . SER A 1 96 ? 16.202 1.748 -14.341 1.00 73.19 96 SER A C 1
ATOM 802 O O . SER A 1 96 ? 15.116 1.181 -14.453 1.00 73.19 96 SER A O 1
ATOM 804 N N . LEU A 1 97 ? 16.300 2.938 -13.737 1.00 77.81 97 LEU A N 1
ATOM 805 C CA . LEU A 1 97 ? 15.144 3.688 -13.226 1.00 77.81 97 LEU A CA 1
ATOM 806 C C . LEU A 1 97 ? 14.215 4.167 -14.355 1.00 77.81 97 LEU A C 1
ATOM 808 O O . LEU A 1 97 ? 12.999 4.206 -14.169 1.00 77.81 97 LEU A O 1
ATOM 812 N N . GLY A 1 98 ? 14.761 4.496 -15.529 1.00 79.81 98 GLY A N 1
ATOM 813 C CA . GLY A 1 98 ? 13.977 4.809 -16.726 1.00 79.81 98 GLY A CA 1
ATOM 814 C C . GLY A 1 98 ? 13.143 3.615 -17.198 1.00 79.81 98 GLY A C 1
ATOM 815 O O . GLY A 1 98 ? 11.935 3.747 -17.398 1.00 79.81 98 GLY A O 1
ATOM 816 N N . ALA A 1 99 ? 13.752 2.427 -17.274 1.00 81.44 99 ALA A N 1
ATOM 817 C CA . ALA A 1 99 ? 13.048 1.191 -17.619 1.00 81.44 99 ALA A CA 1
ATOM 818 C C . ALA A 1 99 ? 11.927 0.864 -16.615 1.00 81.44 99 ALA A C 1
ATOM 820 O O . ALA A 1 99 ? 10.800 0.566 -17.019 1.00 81.44 99 ALA A O 1
ATOM 821 N N . LEU A 1 100 ? 12.195 1.022 -15.313 1.00 74.88 100 LEU A N 1
ATOM 822 C CA . LEU A 1 100 ? 11.194 0.845 -14.258 1.00 74.88 100 LEU A CA 1
ATOM 823 C C . LEU A 1 100 ? 10.014 1.817 -14.411 1.00 74.88 100 LEU A C 1
ATOM 825 O O . LEU A 1 100 ? 8.859 1.439 -14.210 1.00 74.88 100 LEU A O 1
ATOM 829 N N . GLN A 1 101 ? 10.277 3.072 -14.787 1.00 77.44 101 GLN A N 1
ATOM 830 C CA . GLN A 1 101 ? 9.223 4.059 -15.018 1.00 77.44 101 GLN A CA 1
ATOM 831 C C . GLN A 1 101 ? 8.284 3.637 -16.159 1.00 77.44 101 GLN A C 1
ATOM 833 O O . GLN A 1 101 ? 7.063 3.798 -16.049 1.00 77.44 101 GLN A O 1
ATOM 838 N N . ASP A 1 102 ? 8.838 3.086 -17.237 1.00 80.75 102 ASP A N 1
ATOM 839 C CA . ASP A 1 102 ? 8.070 2.617 -18.388 1.00 80.75 102 ASP A CA 1
ATOM 840 C C . ASP A 1 102 ? 7.276 1.343 -18.083 1.00 80.75 102 ASP A C 1
ATOM 842 O O . ASP A 1 102 ? 6.110 1.239 -18.479 1.00 80.75 102 ASP A O 1
ATOM 846 N N . GLU A 1 103 ? 7.855 0.393 -17.344 1.00 77.12 103 GLU A N 1
ATOM 847 C CA . GLU A 1 103 ? 7.152 -0.805 -16.866 1.00 77.12 103 GLU A CA 1
ATOM 848 C C . GLU A 1 103 ? 5.952 -0.431 -15.992 1.00 77.12 103 GLU A C 1
ATOM 850 O O . GLU A 1 103 ? 4.835 -0.909 -16.224 1.00 77.12 103 GLU A O 1
ATOM 855 N N . LEU A 1 104 ? 6.158 0.497 -15.052 1.00 73.12 104 LEU A N 1
ATOM 856 C CA . LEU A 1 104 ? 5.101 0.995 -14.181 1.00 73.12 104 LEU A CA 1
ATOM 857 C C . LEU A 1 104 ? 3.988 1.666 -14.975 1.00 73.12 104 LEU A C 1
ATOM 859 O O . LEU A 1 104 ? 2.831 1.423 -14.668 1.00 73.12 104 LEU A O 1
ATOM 863 N N . ARG A 1 105 ? 4.281 2.461 -16.013 1.00 76.62 105 ARG A N 1
ATOM 864 C CA . ARG A 1 105 ? 3.247 3.088 -16.865 1.00 76.62 105 ARG A CA 1
ATOM 865 C C . ARG A 1 105 ? 2.449 2.078 -17.690 1.00 76.62 105 ARG A C 1
ATOM 867 O O . ARG A 1 105 ? 1.268 2.306 -17.944 1.00 76.62 105 ARG A O 1
ATOM 874 N N . LYS A 1 106 ? 3.072 0.968 -18.096 1.00 76.75 106 LYS A N 1
ATOM 875 C CA . LYS A 1 106 ? 2.437 -0.095 -18.893 1.00 76.75 106 LYS A CA 1
ATOM 876 C C . LYS A 1 106 ? 1.573 -1.046 -18.063 1.00 76.75 106 LYS A C 1
ATOM 878 O O . LYS A 1 106 ? 0.781 -1.781 -18.643 1.00 76.75 106 LYS A O 1
ATOM 883 N N . ALA A 1 107 ? 1.713 -1.067 -16.737 1.00 67.12 107 ALA A N 1
ATOM 884 C CA . ALA A 1 107 ? 0.980 -1.941 -15.811 1.00 67.12 107 ALA A CA 1
ATOM 885 C C . ALA A 1 107 ? -0.504 -1.569 -15.580 1.00 67.12 107 ALA A C 1
ATOM 887 O O . ALA A 1 107 ? -1.052 -1.904 -14.535 1.00 67.12 107 ALA A O 1
ATOM 888 N N . LYS A 1 108 ? -1.129 -0.855 -16.525 1.00 55.72 108 LYS A N 1
ATOM 889 C CA . LYS A 1 108 ? -2.520 -0.397 -16.437 1.00 55.72 108 LYS A CA 1
ATOM 890 C C . LYS A 1 108 ? -3.523 -1.536 -16.625 1.00 55.72 108 LYS A C 1
ATOM 892 O O . LYS A 1 108 ? -3.223 -2.439 -17.438 1.00 55.72 108 LYS A O 1
#